Protein 6HK9 (pdb70)

Secondary structure (DSSP, 8-state):
---HHHHHHHHHHHHHHHHHHHHHHHHHHHHHHHHHHHHHHHHHHHHHHHHHHHHHHHHHHHHHHHHHHHHHH-/---HHHHHHHHHHHHHHHHHHHHHHHHHHHHHHHHHHHHHHHHHHHHHHHHHHHHHHHHHHHHHHHHHHHHHHHHHH-

Solvent-accessible surface area: 11820 Å² total; per-residue (Å²): 191,81,52,54,56,91,46,44,75,46,2,38,130,93,12,87,124,58,66,72,74,32,58,127,70,75,84,85,40,74,73,59,37,58,60,40,119,71,66,22,69,80,25,104,128,86,11,76,62,27,73,72,38,9,100,135,48,118,76,78,62,163,108,149,143,70,59,91,28,80,91,138,126,248,175,106,32,145,34,78,40,37,72,112,68,42,78,72,7,40,133,90,10,93,126,48,80,68,49,46,59,128,56,75,66,91,40,61,67,61,38,61,56,42,110,75,67,17,65,91,18,101,138,87,13,80,62,22,74,70,32,20,99,126,62,118,69,83,75,149,119,146,139,77,56,95,48,101,71,140,164,240

Organism: Homo sapiens (NCBI:txid9606)

Radius of gyration: 35.18 Å; Cα contacts (8 Å, |Δi|>4): 56; chains: 2; bounding box: 23×134×20 Å

B-factor: mean 40.81, std 13.47, range [18.22, 92.25]

InterPro domains:
  IPR029193 Testis-expressed sequence 12 protein [PF15219] (28-111)
  IPR029193 Testis-expressed sequence 12 protein [PTHR37349] (1-123)

Sequence (152 aa):
DEALEKDLNDVSKEINLMLSTYAKLLSERAAVDASYIDEIDELFKEANAIENALIQKREEELRQQRFTAIANTLHRSMGKDEALEKKDLNDVVSKEINLMMLSTYAKLLLSSERAAVDASYYIDEIDELFKEANAIENALIQKRRREELRQRFTAIANTLHR

Foldseek 3Di:
DDDPVVVVVVVVVVVVVVVVVVVVVVVCVVVVVVVVVVVVVVVVVVVVVVVVVVVVVVVVVVVVVVVVVVVVVD/DDDVVVVVVVVVVVVVVVVVVVVVVVVVVVVVVVVVVVVCVVVVVVVVVVVVVVVVVVVVVVVVVVVVVVVVVVVVVD

Structure (mmCIF, N/CA/C/O backbone):
data_6HK9
#
_entry.id   6HK9
#
_cell.length_a   43.233
_cell.length_b   219.712
_cell.length_c   37.501
_cell.angle_alpha   90.00
_cell.angle_beta   90.00
_cell.angle_gamma   90.00
#
_symmetry.space_group_name_H-M   'C 2 2 21'
#
loop_
_entity.id
_entity.type
_entity.pdbx_description
1 polymer 'Testis-expressed protein 12'
2 non-polymer 'CALCIUM ION'
3 non-polymer 'ACETATE ION'
4 non-polymer (4R)-2-METHYLPENTANE-2,4-DIOL
5 water water
#
loop_
_atom_site.group_PDB
_atom_site.id
_atom_site.type_symbol
_atom_site.label_atom_id
_atom_site.label_alt_id
_atom_site.label_comp_id
_atom_site.label_asym_id
_atom_site.label_entity_id
_atom_site.label_seq_id
_atom_site.pdbx_PDB_ins_code
_atom_site.Cartn_x
_atom_site.Cartn_y
_atom_site.Cartn_z
_atom_site.occupancy
_atom_site.B_iso_or_equiv
_atom_site.auth_seq_id
_atom_site.auth_comp_id
_atom_site.auth_asym_id
_atom_site.auth_atom_id
_atom_site.pdbx_PDB_model_num
ATOM 1 N N . ASP A 1 6 ? -1.721 18.791 28.902 1.00 64.30 50 ASP A N 1
ATOM 2 C CA . ASP A 1 6 ? -2.607 17.896 29.631 1.00 63.54 50 ASP A CA 1
ATOM 3 C C . ASP A 1 6 ? -3.981 17.871 28.981 1.00 61.58 50 ASP A C 1
ATOM 4 O O . ASP A 1 6 ? -4.799 17.007 29.284 1.00 66.47 50 ASP A O 1
ATOM 12 N N . GLU A 1 7 ? -4.235 18.825 28.096 1.00 55.29 51 GLU A N 1
ATOM 13 C CA . GLU A 1 7 ? -5.431 18.811 27.272 1.00 47.62 51 GLU A CA 1
ATOM 14 C C . GLU A 1 7 ? -5.080 18.275 25.888 1.00 46.37 51 GLU A C 1
ATOM 15 O O . GLU A 1 7 ? -3.927 18.326 25.445 1.00 42.82 51 GLU A O 1
ATOM 27 N N . ALA A 1 8 ? -6.088 17.727 25.218 1.00 40.89 52 ALA A N 1
ATOM 28 C CA . ALA A 1 8 ? -5.882 17.151 23.895 1.00 43.85 52 ALA A CA 1
ATOM 29 C C . ALA A 1 8 ? -5.394 18.216 22.917 1.00 43.93 52 ALA A C 1
ATOM 30 O O . ALA A 1 8 ? -5.651 19.403 23.091 1.00 40.82 52 ALA A O 1
ATOM 37 N N . LEU A 1 9 ? -4.678 17.782 21.874 1.00 39.62 53 LEU A N 1
ATOM 38 C CA . LEU A 1 9 ? -4.193 18.721 20.864 1.00 35.63 53 LEU A CA 1
ATOM 39 C C . LEU A 1 9 ? -5.349 19.479 20.230 1.00 36.76 53 LEU A C 1
ATOM 40 O O . LEU A 1 9 ? -5.214 20.662 19.893 1.00 38.02 53 LEU A O 1
ATOM 56 N N . GLU A 1 10 ? -6.493 18.813 20.058 1.00 37.54 54 GLU A N 1
ATOM 57 C CA . GLU A 1 10 ? -7.675 19.457 19.491 1.00 35.65 54 GLU A CA 1
ATOM 58 C C . GLU A 1 10 ? -8.160 20.582 20.385 1.00 38.05 54 GLU A C 1
ATOM 59 O O . GLU A 1 10 ? -8.624 21.617 19.893 1.00 36.82 54 GLU A O 1
ATOM 71 N N . LYS A 1 11 ? -8.127 20.361 21.702 1.00 35.50 55 LYS A N 1
ATOM 72 C CA . LYS A 1 11 ? -8.534 21.393 22.647 1.00 35.48 55 LYS A CA 1
ATOM 73 C C . LYS A 1 11 ? -7.535 22.529 22.635 1.00 41.23 55 LYS A C 1
ATOM 74 O O . LYS A 1 11 ? -7.918 23.712 22.650 1.00 44.28 55 LYS A O 1
ATOM 93 N N . ASP A 1 12 ? -6.245 22.195 22.605 1.00 42.05 56 ASP A N 1
ATOM 94 C CA . ASP A 1 12 ? -5.226 23.239 22.612 1.00 41.60 56 ASP A CA 1
ATOM 95 C C . ASP A 1 12 ? -5.271 24.047 21.323 1.00 41.31 56 ASP A C 1
ATOM 96 O O . ASP A 1 12 ? -5.047 25.259 21.339 1.00 39.10 56 ASP A O 1
ATOM 105 N N . LEU A 1 13 ? -5.563 23.407 20.195 1.00 36.89 57 LEU A N 1
ATOM 106 C CA . LEU A 1 13 ? -5.708 24.150 18.950 1.00 34.96 57 LEU A CA 1
ATOM 107 C C . LEU A 1 13 ? -6.853 25.150 19.039 1.00 39.06 57 LEU A C 1
ATOM 108 O O . LEU A 1 13 ? -6.771 26.255 18.497 1.00 38.31 57 LEU A O 1
ATOM 124 N N . ASN A 1 14 ? -7.938 24.770 19.705 1.00 38.93 58 ASN A N 1
ATOM 125 C CA . ASN A 1 14 ? -9.076 25.662 19.833 1.00 43.42 58 ASN A CA 1
ATOM 126 C C . ASN A 1 14 ? -8.762 26.794 20.797 1.00 41.09 58 ASN A C 1
ATOM 127 O O . ASN A 1 14 ? -9.187 27.939 20.584 1.00 42.85 58 ASN A O 1
ATOM 138 N N . ASP A 1 15 ? -7.994 26.513 21.849 1.00 42.44 59 ASP A N 1
ATOM 139 C CA . ASP A 1 15 ? -7.600 27.590 22.764 1.00 39.20 59 ASP A CA 1
ATOM 140 C C . ASP A 1 15 ? -6.737 28.634 22.064 1.00 40.48 59 ASP A C 1
ATOM 141 O O . ASP A 1 15 ? -6.945 29.845 22.231 1.00 38.63 59 ASP A O 1
ATOM 150 N N . VAL A 1 16 ? -5.728 28.197 21.314 1.00 37.64 60 VAL A N 1
ATOM 151 C CA . VAL A 1 16 ? -4.838 29.174 20.690 1.00 36.68 60 VAL A CA 1
ATOM 152 C C . VAL A 1 16 ? -5.578 29.945 19.603 1.00 36.89 60 VAL A C 1
ATOM 153 O O . VAL A 1 16 ? -5.319 31.135 19.384 1.00 37.51 60 VAL A O 1
ATOM 166 N N . SER A 1 17 ? -6.492 29.293 18.893 1.00 34.05 61 SER A N 1
ATOM 167 C CA . SER A 1 17 ? -7.282 30.007 17.905 1.00 38.33 61 SER A CA 1
ATOM 168 C C . SER A 1 17 ? -8.060 31.141 18.563 1.00 36.35 61 SER A C 1
ATOM 169 O O . SER A 1 17 ? -8.181 32.233 17.998 1.00 36.26 61 SER A O 1
ATOM 177 N N . LYS A 1 18 ? -8.589 30.903 19.765 1.00 37.43 62 LYS A N 1
ATOM 178 C CA . LYS A 1 18 ? -9.316 31.958 20.467 1.00 33.16 62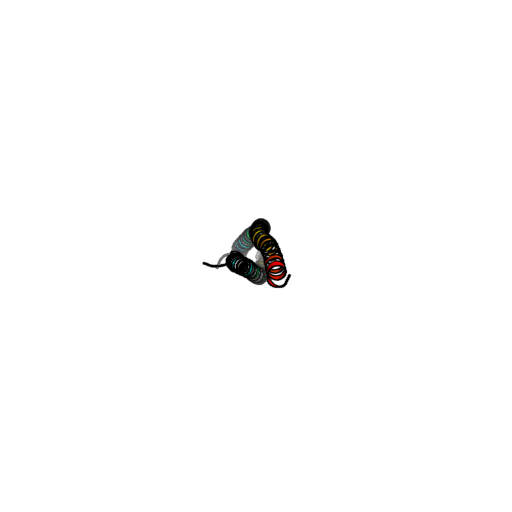 LYS A CA 1
ATOM 179 C C . LYS A 1 18 ? -8.392 33.113 20.828 1.00 35.84 62 LYS A C 1
ATOM 180 O O . LYS A 1 18 ? -8.783 34.287 20.746 1.00 36.60 62 LYS A O 1
ATOM 199 N N . GLU A 1 19 ? -7.161 32.796 21.236 1.00 37.90 63 GLU A N 1
ATOM 200 C CA . GLU A 1 19 ? -6.185 33.833 21.545 1.00 38.28 63 GLU A CA 1
ATOM 201 C C . GLU A 1 19 ? -5.863 34.660 20.312 1.00 34.78 63 GLU A C 1
ATOM 202 O O . GLU A 1 19 ? -5.751 35.883 20.389 1.00 34.00 63 GLU A O 1
ATOM 214 N N . ILE A 1 20 ? -5.673 34.007 19.173 1.00 35.22 64 ILE A N 1
ATOM 215 C CA . ILE A 1 20 ? -5.417 34.727 17.930 1.00 32.46 64 ILE A CA 1
ATOM 216 C C . ILE A 1 20 ? -6.568 35.676 17.614 1.00 33.95 64 ILE A C 1
ATOM 217 O O . ILE A 1 20 ? -6.359 36.861 17.340 1.00 32.14 64 ILE A O 1
ATOM 233 N N . ASN A 1 21 ? -7.799 35.165 17.639 1.00 32.61 65 ASN A N 1
ATOM 234 C CA . ASN A 1 21 ? -8.940 35.990 17.265 1.00 33.27 65 ASN A CA 1
ATOM 235 C C . ASN A 1 21 ? -9.070 37.179 18.202 1.00 32.73 65 ASN A C 1
ATOM 236 O O . ASN A 1 21 ? -9.427 38.291 17.778 1.00 32.86 65 ASN A O 1
ATOM 247 N N . LEU A 1 22 ? -8.764 36.978 19.481 1.00 35.05 66 LEU A N 1
ATOM 248 C CA . LEU A 1 22 ? -8.838 38.094 20.414 1.00 34.86 66 LEU A CA 1
ATOM 249 C C . LEU A 1 22 ? -7.809 39.165 20.069 1.00 37.78 66 LEU A C 1
ATOM 250 O O . LEU A 1 22 ? -8.124 40.355 20.056 1.00 36.62 66 LEU A O 1
ATOM 266 N N . MET A 1 23 ? -6.573 38.755 19.789 1.00 32.62 67 MET A N 1
ATOM 267 C CA . MET A 1 23 ? -5.528 39.715 19.461 1.00 32.44 67 MET A CA 1
ATOM 268 C C . MET A 1 23 ? -5.827 40.415 18.142 1.00 33.59 67 MET A C 1
ATOM 269 O O . MET A 1 23 ? -5.608 41.627 18.016 1.00 35.10 67 MET A O 1
ATOM 283 N N . LEU A 1 24 ? -6.318 39.671 17.143 1.00 33.60 68 LEU A N 1
ATOM 284 C CA . LEU A 1 24 ? -6.653 40.277 15.857 1.00 34.68 68 LEU A CA 1
ATOM 285 C C . LEU A 1 24 ? -7.795 41.275 16.001 1.00 37.54 68 LEU A C 1
ATOM 286 O O . LEU A 1 24 ? -7.761 42.370 15.415 1.00 37.59 68 LEU A O 1
ATOM 302 N N . SER A 1 25 ? -8.837 40.902 16.751 1.00 36.79 69 SER A N 1
ATOM 303 C CA . SER A 1 25 ? -9.983 41.789 16.910 1.00 38.90 69 SER A CA 1
ATOM 304 C C . SER A 1 25 ? -9.598 43.021 17.701 1.00 37.48 69 SER A C 1
ATOM 305 O O . SER A 1 25 ? -10.038 44.140 17.385 1.00 39.87 69 SER A O 1
ATOM 313 N N . THR A 1 26 ? -8.762 42.842 18.723 1.00 36.21 70 THR A N 1
ATOM 314 C CA . THR A 1 26 ? -8.297 43.983 19.512 1.00 35.38 70 THR A CA 1
ATOM 315 C C . THR A 1 26 ? -7.445 44.941 18.678 1.00 38.50 70 THR A C 1
ATOM 316 O O . THR A 1 26 ? -7.620 46.168 18.754 1.00 37.74 70 THR A O 1
ATOM 327 N N . TYR A 1 27 ? -6.530 44.412 17.871 1.00 33.72 71 TYR A N 1
ATOM 328 C CA . TYR A 1 27 ? -5.664 45.262 17.058 1.00 33.98 71 TYR A CA 1
ATOM 329 C C . TYR A 1 27 ? -6.456 45.950 15.954 1.00 35.70 71 TYR A C 1
ATOM 330 O O . TYR A 1 27 ? -6.243 47.135 15.681 1.00 33.96 71 TYR A O 1
ATOM 348 N N . ALA A 1 28 ? -7.352 45.211 15.293 1.00 37.39 72 ALA A N 1
ATOM 349 C CA . ALA A 1 28 ? -8.209 45.806 14.277 1.00 37.91 72 ALA A CA 1
ATOM 350 C C . ALA A 1 28 ? -8.939 47.007 14.844 1.00 37.26 72 ALA A C 1
ATOM 351 O O . ALA A 1 28 ? -9.060 48.049 14.180 1.00 39.45 72 ALA A O 1
A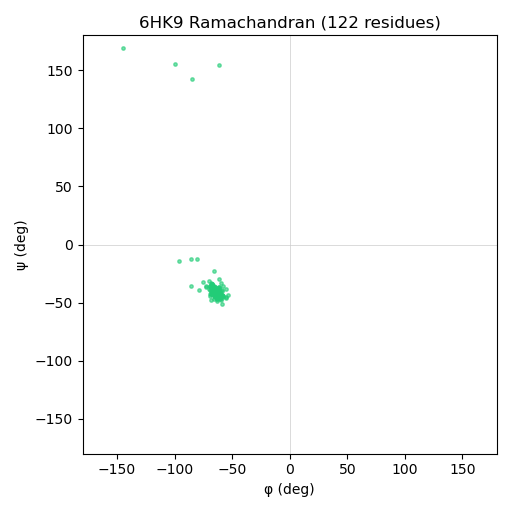TOM 358 N N . LYS A 1 29 ? -9.450 46.876 16.070 1.00 37.38 73 LYS A N 1
ATOM 359 C CA . LYS A 1 29 ? -10.168 47.990 16.678 1.00 41.03 73 LYS A CA 1
ATOM 360 C C . LYS A 1 29 ? -9.233 49.169 16.877 1.00 37.99 73 LYS A C 1
ATOM 361 O O . LYS A 1 29 ? -9.551 50.299 16.501 1.00 40.71 73 LYS A O 1
ATOM 380 N N . LEU A 1 30 ? -8.057 48.913 17.454 1.00 40.48 74 LEU A N 1
ATOM 381 C CA . LEU A 1 30 ? -7.065 49.963 17.690 1.00 37.28 74 LEU A CA 1
ATOM 382 C C . LEU A 1 30 ? -6.725 50.691 16.395 1.00 33.27 74 LEU A C 1
ATOM 383 O O . LEU A 1 30 ? -6.660 51.931 16.352 1.00 35.32 74 LEU A O 1
ATOM 399 N N . LEU A 1 31 ? -6.497 49.927 15.325 1.00 36.34 75 LEU A N 1
ATOM 400 C CA . LEU A 1 31 ? -6.177 50.500 14.023 1.00 37.25 75 LEU A CA 1
ATOM 401 C C . LEU A 1 31 ? -7.338 51.312 13.476 1.00 39.18 75 LEU A C 1
ATOM 402 O O . LEU A 1 31 ? -7.131 52.389 12.902 1.00 43.72 75 LEU A O 1
ATOM 418 N N . SER A 1 32 ? -8.570 50.819 13.644 1.00 39.11 76 SER A N 1
ATOM 419 C CA . SER A 1 32 ? -9.727 51.537 13.112 1.00 41.70 76 SER A CA 1
ATOM 420 C C . SER A 1 32 ? -9.942 52.878 13.794 1.00 43.20 76 SER A C 1
ATOM 421 O O . SER A 1 32 ? -10.586 53.758 13.209 1.00 45.92 76 SER A O 1
ATOM 429 N N . GLU A 1 33 ? -9.422 53.045 15.009 1.00 39.32 77 GLU A N 1
ATOM 430 C CA . GLU A 1 33 ? -9.606 54.247 15.808 1.00 40.19 77 GLU A CA 1
ATOM 431 C C . GLU A 1 33 ? -8.583 55.330 15.498 1.00 41.72 77 GLU A C 1
ATOM 432 O O . GLU A 1 33 ? -8.776 56.485 15.904 1.00 40.81 77 GLU A O 1
ATOM 444 N N . ARG A 1 34 ? -7.518 55.008 14.767 1.00 41.54 78 ARG A N 1
ATOM 445 C CA . ARG A 1 34 ? -6.439 55.975 14.564 1.00 42.51 78 ARG A CA 1
ATOM 446 C C . ARG A 1 34 ? -6.885 57.159 13.721 1.00 41.42 78 ARG A C 1
ATOM 447 O O . ARG A 1 34 ? -6.438 58.294 13.965 1.00 38.51 78 ARG A O 1
ATOM 468 N N . ALA A 1 35 ? -7.778 56.930 12.753 1.00 43.45 79 ALA A N 1
ATOM 469 C CA . ALA A 1 35 ? -8.205 58.003 11.858 1.00 44.30 79 ALA A CA 1
ATOM 470 C C . ALA A 1 35 ? -8.910 59.109 12.624 1.00 38.38 79 ALA A C 1
ATOM 471 O O . ALA A 1 35 ? -8.660 60.303 12.384 1.00 38.37 79 ALA A O 1
ATOM 478 N N . ALA A 1 36 ? -9.814 58.748 13.535 1.00 38.91 80 ALA A N 1
ATOM 479 C CA . ALA A 1 36 ? -10.514 59.783 14.291 1.00 36.15 80 ALA A CA 1
ATOM 480 C C . ALA A 1 36 ? -9.562 60.524 15.225 1.00 36.67 80 ALA A C 1
ATOM 481 O O . ALA A 1 36 ? -9.716 61.726 15.441 1.00 36.29 80 ALA A O 1
ATOM 488 N N . VAL A 1 37 ? -8.568 59.834 15.774 1.00 38.25 81 VAL A N 1
ATOM 489 C CA . VAL A 1 37 ? -7.601 60.495 16.642 1.00 37.33 81 VAL A CA 1
ATOM 490 C C . VAL A 1 37 ? -6.741 61.455 15.831 1.00 32.76 81 VAL A C 1
ATOM 491 O O . VAL A 1 37 ? -6.544 62.622 16.210 1.00 31.37 81 VAL A O 1
ATOM 504 N N . ASP A 1 38 ? -6.224 60.985 14.697 1.00 32.32 82 ASP A N 1
ATOM 505 C CA . ASP A 1 38 ? -5.479 61.885 13.827 1.00 27.70 82 ASP A CA 1
ATOM 506 C C . ASP A 1 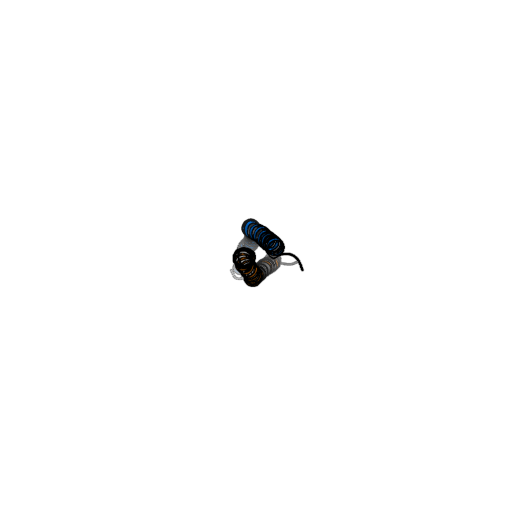38 ? -6.333 63.100 13.475 1.00 28.20 82 ASP A C 1
ATOM 507 O O . ASP A 1 38 ? -5.859 64.244 13.502 1.00 29.48 82 ASP A O 1
ATOM 516 N N . ALA A 1 39 ? -7.599 62.868 13.122 1.00 32.49 83 ALA A N 1
ATOM 517 C CA . ALA A 1 39 ? -8.452 63.981 12.701 1.00 32.61 83 ALA A CA 1
ATOM 518 C C . ALA A 1 39 ? -8.624 64.995 13.823 1.00 33.22 83 ALA A C 1
ATOM 519 O O . ALA A 1 39 ? -8.685 66.210 13.573 1.00 31.36 83 ALA A O 1
ATOM 526 N N . SER A 1 40 ? -8.708 64.509 15.063 1.00 31.88 84 SER A N 1
ATOM 527 C CA . SER A 1 40 ? -8.867 65.397 16.203 1.00 29.96 84 SER A CA 1
ATOM 528 C C . SER A 1 40 ? -7.621 66.244 16.425 1.00 26.93 84 SER A C 1
ATOM 529 O O . SER A 1 40 ? -7.728 67.443 16.714 1.00 28.92 84 SER A O 1
ATOM 537 N N . TYR A 1 41 ? -6.434 65.644 16.311 1.00 26.63 85 TYR A N 1
ATOM 538 C CA . TYR A 1 41 ? -5.212 66.431 16.453 1.00 27.09 85 TYR A CA 1
ATOM 539 C C . TYR A 1 41 ? -5.115 67.481 15.366 1.00 24.68 85 TYR A C 1
ATOM 540 O O . TYR A 1 41 ? -4.756 68.633 15.642 1.00 26.14 85 TYR A O 1
ATOM 558 N N . ILE A 1 42 ? -5.400 67.101 14.122 1.00 27.46 86 ILE A N 1
ATOM 559 C CA . ILE A 1 42 ? -5.314 68.063 13.025 1.00 27.83 86 ILE A CA 1
ATOM 560 C C . ILE A 1 42 ? -6.280 69.209 13.266 1.00 27.12 86 ILE A C 1
ATOM 561 O O . ILE A 1 42 ? -5.950 70.388 13.056 1.00 26.66 86 ILE A O 1
ATOM 577 N N . ASP A 1 43 ? -7.483 68.884 13.726 1.00 26.50 87 ASP A N 1
ATOM 578 C CA . ASP A 1 43 ? -8.489 69.913 13.975 1.00 25.26 87 ASP A CA 1
ATOM 579 C C . ASP A 1 43 ? -8.016 70.871 15.058 1.00 24.78 87 ASP A C 1
ATOM 580 O O . ASP A 1 43 ? -8.105 72.099 14.903 1.00 25.14 87 ASP A O 1
ATOM 589 N N . GLU A 1 44 ? -7.495 70.333 16.160 1.00 24.45 88 GLU A N 1
ATOM 590 C CA . GLU A 1 44 ? -7.108 71.173 17.289 1.00 24.01 88 GLU A CA 1
ATOM 591 C C . GLU A 1 44 ? -5.837 71.963 16.991 1.00 21.93 88 GLU A C 1
ATOM 592 O O . GLU A 1 44 ? -5.718 73.135 17.383 1.00 23.69 88 GLU A O 1
ATOM 604 N N . ILE A 1 45 ? -4.885 71.368 16.274 1.00 22.13 89 ILE A N 1
ATOM 605 C CA . ILE A 1 45 ? -3.706 72.140 15.856 1.00 23.22 89 ILE A CA 1
ATOM 606 C C . ILE A 1 45 ? -4.119 73.247 14.900 1.00 22.17 89 ILE A C 1
ATOM 607 O O . ILE A 1 45 ? -3.596 74.379 14.965 1.00 21.52 89 ILE A O 1
ATOM 623 N N . ASP A 1 46 ? -5.069 72.958 14.008 1.00 23.34 90 ASP A N 1
ATOM 624 C CA . ASP A 1 46 ? -5.553 74.004 13.106 1.00 25.59 90 ASP A CA 1
ATOM 625 C C . ASP A 1 46 ? -6.172 75.159 13.888 1.00 22.55 90 ASP A C 1
ATOM 626 O O . ASP A 1 46 ? -5.963 76.339 13.555 1.00 24.59 90 ASP A O 1
ATOM 635 N N . GLU A 1 47 ? -6.911 74.857 14.948 1.00 22.51 91 GLU A N 1
ATOM 636 C CA . GLU A 1 47 ? -7.527 75.937 15.724 1.00 22.16 91 GLU A CA 1
ATOM 637 C C . GLU A 1 47 ? -6.457 76.820 16.373 1.00 21.52 91 GLU A C 1
ATOM 638 O O . GLU A 1 47 ? -6.610 78.059 16.461 1.00 23.98 91 GLU A O 1
ATOM 650 N N . LEU A 1 48 ? -5.386 76.195 16.869 1.00 19.99 92 LEU A N 1
ATOM 651 C CA . LEU A 1 48 ? -4.300 76.927 17.505 1.00 19.81 92 LEU A CA 1
ATOM 652 C C . LEU A 1 48 ? -3.538 77.765 16.501 1.00 19.65 92 LEU A C 1
ATOM 653 O O . LEU A 1 48 ? -3.182 78.921 16.802 1.00 21.33 92 LEU A O 1
ATOM 669 N N . PHE A 1 49 ? -3.289 77.229 15.304 1.00 20.25 93 PHE A N 1
ATOM 670 C CA . PHE A 1 49 ? -2.592 78.043 14.302 1.00 19.99 93 PHE A CA 1
ATOM 671 C C . PHE A 1 49 ? -3.430 79.237 13.874 1.00 20.56 93 PHE A C 1
ATOM 672 O O . PHE A 1 49 ? -2.881 80.316 13.625 1.00 22.28 93 PHE A O 1
ATOM 689 N N . LYS A 1 50 ? -4.746 79.068 13.784 1.00 22.17 94 LYS A N 1
ATOM 690 C CA . LYS A 1 50 ? -5.603 80.201 13.446 1.00 22.78 94 LYS A CA 1
ATOM 691 C C . LYS A 1 50 ? -5.569 81.240 14.553 1.00 23.43 94 LYS A C 1
ATOM 692 O O . LYS A 1 50 ? -5.537 82.445 14.269 1.00 23.37 94 LYS A O 1
ATOM 711 N N . GLU A 1 51 ? -5.552 80.798 15.807 1.00 22.89 95 GLU A N 1
ATOM 712 C CA . GLU A 1 51 ? -5.444 81.729 16.927 1.00 21.19 95 GLU A CA 1
ATOM 713 C C . GLU A 1 51 ? -4.113 82.470 16.880 1.00 23.52 95 GLU A C 1
ATOM 714 O O . GLU A 1 51 ? -4.054 83.700 17.073 1.00 22.80 95 GLU A O 1
ATOM 726 N N . ALA A 1 52 ? -3.027 81.748 16.614 1.00 21.52 96 ALA A N 1
ATOM 727 C CA . ALA A 1 52 ? -1.708 82.379 16.539 1.00 18.92 96 ALA A CA 1
ATOM 728 C C . ALA A 1 52 ? -1.653 83.367 15.389 1.00 21.91 96 ALA A C 1
ATOM 729 O O . ALA A 1 52 ? -1.084 84.457 15.531 1.00 20.52 96 ALA A O 1
ATOM 736 N N . ASN A 1 53 ? -2.238 83.019 14.248 1.00 20.42 97 ASN A N 1
ATOM 737 C CA . ASN A 1 53 ? -2.162 83.918 13.102 1.00 19.82 97 ASN A CA 1
ATOM 738 C C . ASN A 1 53 ? -2.972 85.185 13.355 1.00 18.55 97 ASN A C 1
ATOM 739 O O . ASN A 1 53 ? -2.567 86.275 12.940 1.00 21.04 97 ASN A O 1
ATOM 750 N N . ALA A 1 54 ? -4.074 85.080 14.088 1.00 20.79 98 ALA A N 1
ATOM 751 C CA . ALA A 1 54 ? -4.843 86.288 14.397 1.00 20.58 98 ALA A CA 1
ATOM 752 C C . ALA A 1 54 ? -4.051 87.236 15.291 1.00 19.54 98 ALA A C 1
ATOM 753 O O . ALA A 1 54 ? -4.091 88.463 15.093 1.00 22.13 98 ALA A O 1
ATOM 760 N N . ILE A 1 55 ? -3.339 86.687 16.276 1.00 18.75 99 ILE A N 1
ATOM 761 C CA . ILE A 1 55 ? -2.502 87.494 17.152 1.00 19.63 99 ILE A CA 1
ATOM 762 C C . ILE A 1 55 ? -1.361 88.109 16.363 1.00 18.60 99 ILE A C 1
ATOM 763 O O . ILE A 1 55 ? -1.088 89.313 16.472 1.00 20.15 99 ILE A O 1
ATOM 779 N N . GLU A 1 56 ? -0.685 87.298 15.544 1.00 18.82 100 GLU A N 1
ATOM 780 C CA . GLU A 1 56 ? 0.426 87.792 14.745 1.00 18.96 100 GLU A CA 1
ATOM 781 C C . GLU A 1 56 ? -0.028 88.910 13.822 1.00 20.11 100 GLU A C 1
ATOM 782 O O . GLU A 1 56 ? 0.652 89.943 13.693 1.00 20.22 100 GLU A O 1
ATOM 794 N N . ASN A 1 57 ? -1.177 88.730 13.181 1.00 20.39 101 ASN A N 1
ATOM 795 C CA . ASN A 1 57 ? -1.685 89.755 12.271 1.00 20.86 101 ASN A CA 1
ATOM 796 C C . ASN A 1 57 ? -1.982 91.056 13.013 1.00 19.33 101 ASN A C 1
ATOM 797 O O . ASN A 1 57 ? -1.693 92.149 12.510 1.00 21.43 101 ASN A O 1
ATOM 808 N N . ALA A 1 58 ? -2.567 90.952 14.204 1.00 19.37 102 ALA A N 1
ATOM 809 C CA . ALA A 1 58 ? -2.835 92.141 14.997 1.00 19.51 102 ALA A CA 1
ATOM 810 C C . ALA A 1 58 ? -1.533 92.841 15.378 1.00 19.52 102 ALA A C 1
ATOM 811 O O . ALA A 1 58 ? -1.463 94.083 15.426 1.00 21.34 102 ALA A O 1
ATOM 818 N N . LEU A 1 59 ? -0.493 92.062 15.671 1.00 20.06 103 LEU A N 1
ATOM 819 C CA . LEU A 1 59 ? 0.814 92.609 16.021 1.00 18.43 103 LEU A CA 1
ATOM 820 C C . LEU A 1 59 ? 1.420 93.346 14.834 1.00 19.53 103 LEU A C 1
ATOM 821 O O . LEU A 1 59 ? 1.976 94.450 14.984 1.00 21.97 103 LEU A O 1
ATOM 837 N N . ILE A 1 60 ? 1.274 92.785 13.634 1.00 21.21 104 ILE A N 1
ATOM 838 C CA . ILE A 1 60 ? 1.751 93.464 12.426 1.00 21.01 104 ILE A CA 1
ATOM 839 C C . ILE A 1 60 ? 1.047 94.805 12.245 1.00 24.36 104 ILE A C 1
ATOM 840 O O . ILE A 1 60 ? 1.676 95.801 11.891 1.00 23.98 104 ILE A O 1
ATOM 856 N N . GLN A 1 61 ? -0.269 94.834 12.433 1.00 20.93 105 GLN A N 1
ATOM 857 C CA . GLN A 1 61 ? -1.020 96.077 12.290 1.00 20.64 105 GLN A CA 1
ATOM 858 C C . GLN A 1 61 ? -0.555 97.097 13.323 1.00 21.09 105 GLN A C 1
ATOM 859 O O . GLN A 1 61 ? -0.374 98.283 13.000 1.00 23.40 105 GLN A O 1
ATOM 873 N N . LYS A 1 62 ? -0.366 96.656 14.572 1.00 22.05 106 LYS A N 1
ATOM 874 C CA . LYS A 1 62 ? 0.020 97.579 15.639 1.00 20.78 106 LYS A CA 1
ATOM 875 C C . LYS A 1 62 ? 1.415 98.132 15.379 1.00 21.47 106 LYS A C 1
ATOM 876 O O . LYS A 1 62 ? 1.683 99.335 15.598 1.00 22.48 106 LYS A O 1
ATOM 895 N N . ARG A 1 63 ? 2.302 97.291 14.845 1.00 20.56 107 ARG A N 1
ATOM 896 C CA . ARG A 1 63 ? 3.640 97.773 14.530 1.00 23.72 107 ARG A CA 1
ATOM 897 C C . ARG A 1 63 ? 3.612 98.804 13.410 1.00 23.70 107 ARG A C 1
ATOM 898 O O . ARG A 1 63 ? 4.414 99.739 13.428 1.00 23.00 107 ARG A O 1
ATOM 919 N N . GLU A 1 64 ? 2.721 98.647 12.425 1.00 24.26 108 GLU A N 1
ATOM 920 C CA . GLU A 1 64 ? 2.623 99.656 11.370 1.00 26.47 108 GLU A CA 1
ATOM 921 C C . GLU A 1 64 ? 2.040 100.939 11.919 1.00 24.55 108 GLU A C 1
ATOM 922 O O . GLU A 1 64 ? 2.448 102.029 11.508 1.00 27.06 108 GLU A O 1
ATOM 934 N N A GLU A 1 65 ? 1.115 100.847 12.865 0.71 24.13 109 GLU A N 1
ATOM 935 N N B GLU A 1 65 ? 1.088 100.846 12.851 0.29 23.44 109 GLU A N 1
ATOM 936 C CA A GLU A 1 65 ? 0.599 102.076 13.467 0.71 23.98 109 GLU A CA 1
ATOM 937 C CA B GLU A 1 65 ? 0.587 102.063 13.488 0.29 22.83 109 GLU A CA 1
ATOM 938 C C A GLU A 1 65 ? 1.692 102.796 14.243 0.71 21.14 109 GLU A C 1
ATOM 939 C C B GLU A 1 65 ? 1.710 102.789 14.216 0.29 21.60 109 GLU A C 1
ATOM 940 O O A GLU A 1 65 ? 1.760 104.036 14.228 0.71 27.05 109 GLU A O 1
ATOM 941 O O B GLU A 1 65 ? 1.824 104.019 14.133 0.29 24.15 109 GLU A O 1
ATOM 964 N N . LEU A 1 66 ? 2.545 102.042 14.943 1.00 21.66 110 LEU A N 1
ATOM 965 C CA . LEU A 1 66 ? 3.653 102.648 15.684 1.00 22.34 110 LEU A CA 1
ATOM 966 C C . LEU A 1 66 ? 4.652 103.301 14.745 1.00 22.29 110 LEU A C 1
ATOM 967 O O . LEU A 1 66 ? 5.165 104.404 15.033 1.00 23.18 110 LEU A O 1
ATOM 983 N N . ARG A 1 67 ? 4.915 102.679 13.596 1.00 22.98 111 ARG A N 1
ATOM 984 C CA . ARG A 1 67 ? 5.793 103.297 12.606 1.00 25.41 111 ARG A CA 1
ATOM 985 C C . ARG A 1 67 ? 5.240 104.648 12.177 1.00 23.68 111 ARG A C 1
ATOM 986 O O . ARG A 1 67 ? 5.979 105.638 12.074 1.00 24.38 111 ARG A O 1
ATOM 1007 N N A GLN A 1 68 ? 3.939 104.711 11.941 0.62 25.80 112 GLN A N 1
ATOM 1008 N N B GLN A 1 68 ? 3.937 104.695 11.885 0.38 24.31 112 GLN A N 1
ATOM 1009 C CA A GLN A 1 68 ? 3.334 105.948 11.474 0.62 26.38 112 GLN A CA 1
AT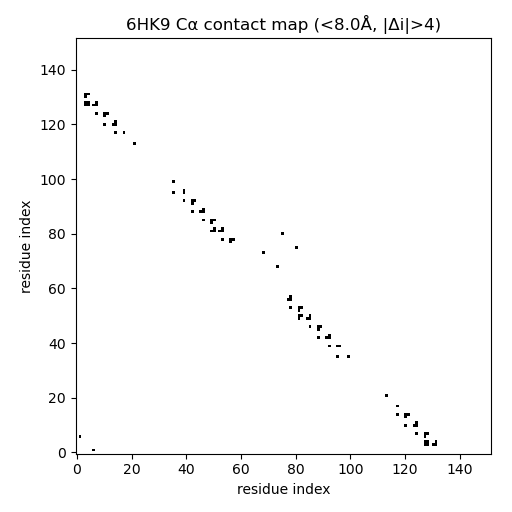OM 1010 C CA B GLN A 1 68 ? 3.300 105.942 11.481 0.38 25.26 112 GLN A CA 1
ATOM 1011 C C A GLN A 1 68 ? 3.325 107.000 12.569 0.62 24.91 112 GLN A C 1
ATOM 1012 C C B GLN A 1 68 ? 3.410 106.985 12.582 0.38 24.08 112 GLN A C 1
ATOM 1013 O O A GLN A 1 68 ? 3.555 108.183 12.291 0.62 24.70 112 GLN A O 1
ATOM 1014 O O B GLN A 1 68 ? 3.770 108.140 12.325 0.38 21.94 112 GLN A O 1
ATOM 1041 N N . ARG A 1 69 ? 3.115 106.593 13.823 1.00 23.58 113 ARG A N 1
ATOM 1042 C CA . ARG A 1 69 ? 3.119 107.562 14.914 1.00 25.20 113 ARG A CA 1
ATOM 1043 C C . ARG A 1 69 ? 4.521 108.098 15.133 1.00 22.87 113 ARG A C 1
ATOM 1044 O O . ARG A 1 69 ? 4.704 109.297 15.364 1.00 23.21 113 ARG A O 1
ATOM 1065 N N . PHE A 1 70 ? 5.522 107.243 15.034 1.00 21.09 114 PHE A N 1
ATOM 1066 C CA . PHE A 1 70 ? 6.897 107.699 15.196 1.00 21.31 114 PHE A CA 1
ATOM 1067 C C . PHE A 1 70 ? 7.285 108.652 14.082 1.00 19.43 114 PHE A C 1
ATOM 1068 O O . PHE A 1 70 ? 7.894 109.693 14.336 1.00 21.72 114 PHE A O 1
ATOM 1085 N N . THR A 1 71 ? 6.958 108.315 12.841 1.00 21.00 115 THR A N 1
ATOM 1086 C CA . THR A 1 71 ? 7.301 109.195 11.722 1.00 20.99 115 THR A CA 1
ATOM 1087 C C . THR A 1 71 ? 6.628 110.557 11.871 1.00 22.18 115 THR A C 1
ATOM 1088 O O . THR A 1 71 ? 7.251 111.604 11.620 1.00 22.11 115 THR A O 1
ATOM 1099 N N . ALA A 1 72 ? 5.364 110.569 12.298 1.00 22.42 116 ALA A N 1
ATOM 1100 C CA . ALA A 1 72 ? 4.643 111.832 12.424 1.00 25.04 116 ALA A CA 1
ATOM 1101 C C . ALA A 1 72 ? 5.249 112.702 13.512 1.00 23.98 116 ALA A C 1
ATOM 1102 O O . ALA A 1 72 ? 5.389 113.920 13.339 1.00 24.21 116 ALA A O 1
ATOM 1109 N N . ILE A 1 73 ? 5.572 112.113 14.661 1.00 23.00 117 ILE A N 1
ATOM 1110 C CA . ILE A 1 73 ? 6.154 112.904 15.747 1.00 25.63 117 ILE A CA 1
ATOM 1111 C C . ILE A 1 73 ? 7.517 113.443 15.332 1.00 24.86 117 ILE A C 1
ATOM 1112 O O . ILE A 1 73 ? 7.844 114.617 15.580 1.00 22.80 117 ILE A O 1
ATOM 1128 N N . ALA A 1 74 ? 8.315 112.622 14.658 1.00 21.04 118 ALA A N 1
ATOM 1129 C CA . ALA A 1 74 ? 9.619 113.065 14.199 1.00 20.88 118 ALA A CA 1
ATOM 1130 C C . ALA A 1 74 ? 9.470 114.246 13.269 1.00 18.96 118 ALA A C 1
ATOM 1131 O O . ALA A 1 74 ? 10.136 115.272 13.440 1.00 21.68 118 ALA A O 1
ATOM 1138 N N . ASN A 1 75 ? 8.566 114.145 12.299 1.00 20.17 119 ASN A N 1
ATOM 1139 C CA . ASN A 1 75 ? 8.399 115.236 11.336 1.00 21.69 119 ASN A CA 1
ATOM 1140 C C . ASN A 1 75 ? 7.954 116.515 12.037 1.00 20.69 119 ASN A C 1
ATOM 1141 O O . ASN A 1 75 ? 8.385 117.616 11.670 1.00 22.94 119 ASN A O 1
ATOM 1152 N N . THR A 1 76 ? 7.094 116.390 13.040 1.00 20.36 120 THR A N 1
ATOM 1153 C CA . THR A 1 76 ? 6.614 117.572 13.755 1.00 19.45 120 THR A CA 1
ATOM 1154 C C . THR A 1 76 ? 7.742 118.219 14.538 1.00 20.47 120 THR A C 1
ATOM 1155 O O . THR A 1 76 ? 7.796 119.453 14.673 1.00 21.95 120 THR A O 1
ATOM 1166 N N . LEU A 1 77 ? 8.659 117.417 15.060 1.00 20.14 121 LEU A N 1
ATOM 1167 C CA . LEU A 1 77 ? 9.705 117.931 15.924 1.00 21.52 121 LEU A CA 1
ATOM 1168 C C . LEU A 1 77 ? 10.905 118.451 15.143 1.00 23.26 121 LEU A C 1
ATOM 1169 O O . LEU A 1 77 ? 11.479 119.470 15.540 1.00 27.98 121 LEU A O 1
ATOM 1185 N N . HIS A 1 78 ? 11.281 117.825 14.021 1.00 22.29 122 HIS A N 1
ATOM 1186 C CA . HIS A 1 78 ? 12.407 118.338 13.230 1.00 23.58 122 HIS A CA 1
ATOM 1187 C C . HIS A 1 78 ? 11.979 119.238 12.070 1.00 25.10 122 HIS A C 1
ATOM 1188 O O . HIS A 1 78 ? 12.814 119.985 11.538 1.00 29.69 122 HIS A O 1
ATOM 1202 N N . ARG A 1 79 ? 10.708 119.241 11.712 1.00 24.30 123 ARG A N 1
ATOM 1203 C CA . ARG A 1 79 ? 10.195 120.042 10.605 1.00 28.35 123 ARG A CA 1
ATOM 1204 C C . ARG A 1 79 ? 10.985 119.866 9.313 1.00 33.93 123 ARG A C 1
ATOM 1205 O O . ARG A 1 79 ? 11.598 118.821 9.125 1.00 34.09 123 ARG A O 1
ATOM 1227 N N . SER B 1 2 ? 2.253 102.208 32.237 1.00 57.16 46 SER B N 1
ATOM 1228 C CA . SER B 1 2 ? 1.494 101.552 31.138 1.00 49.46 46 SER B CA 1
ATOM 1229 C C . SER B 1 2 ? 2.465 100.927 30.151 1.00 41.56 46 SER B C 1
ATOM 1230 O O . SER B 1 2 ? 3.675 101.127 30.224 1.00 42.73 46 SER B O 1
ATOM 1238 N N . MET B 1 3 ? 1.927 100.162 29.218 1.00 31.77 47 MET B N 1
ATOM 1239 C CA . MET B 1 3 ? 2.762 99.419 28.298 1.00 29.54 47 MET B CA 1
ATOM 1240 C C . MET B 1 3 ? 2.088 99.374 26.939 1.00 30.07 47 MET B C 1
ATOM 1241 O O . MET B 1 3 ? 0.931 99.765 26.780 1.00 30.14 47 MET B O 1
ATOM 1255 N N . GLY B 1 4 ? 2.848 98.924 25.946 1.00 24.99 48 GLY B N 1
ATOM 1256 C CA . GLY B 1 4 ? 2.361 98.923 24.594 1.00 25.06 48 GLY B CA 1
ATOM 1257 C C . GLY B 1 4 ? 1.554 97.676 24.305 1.00 21.34 48 GLY B C 1
ATOM 1258 O O . GLY B 1 4 ? 1.892 96.579 24.742 1.00 22.16 48 GLY B O 1
ATOM 1262 N N . LYS B 1 5 ? 0.492 97.848 23.529 1.00 21.80 49 LYS B N 1
ATOM 1263 C CA . LYS B 1 5 ? -0.269 96.685 23.084 1.00 20.91 49 LYS B CA 1
ATOM 1264 C C . LYS B 1 5 ? 0.596 95.753 22.241 1.00 20.13 49 LYS B C 1
ATOM 1265 O O . LYS B 1 5 ? 0.351 94.538 22.210 1.00 23.51 49 LYS B O 1
ATOM 1284 N N . ASP B 1 6 ? 1.596 96.296 21.535 1.00 19.89 50 ASP B N 1
ATOM 1285 C CA . ASP B 1 6 ? 2.485 95.444 20.755 1.00 21.26 50 ASP B CA 1
ATOM 1286 C C . ASP B 1 6 ? 3.207 94.456 21.662 1.00 20.82 50 ASP B C 1
ATOM 1287 O O . ASP B 1 6 ? 3.340 93.273 21.329 1.00 21.91 50 ASP B O 1
ATOM 1296 N N . GLU B 1 7 ? 3.649 94.911 22.831 1.00 21.89 51 GLU B N 1
ATOM 1297 C CA . GLU B 1 7 ? 4.325 94.005 23.756 1.00 21.48 51 GLU B CA 1
ATOM 1298 C C . GLU B 1 7 ? 3.365 92.937 24.265 1.00 22.02 51 GLU B C 1
ATOM 1299 O O . GLU B 1 7 ? 3.731 91.757 24.382 1.00 23.13 51 GLU B O 1
ATOM 1311 N N . ALA B 1 8 ? 2.139 93.322 24.576 1.00 19.89 52 ALA B N 1
ATOM 1312 C CA . ALA B 1 8 ? 1.158 92.362 25.050 1.00 19.49 52 ALA B CA 1
ATOM 1313 C C . ALA B 1 8 ? 0.838 91.321 23.985 1.00 20.47 52 ALA B C 1
ATOM 1314 O O . ALA B 1 8 ? 0.661 90.139 24.299 1.00 21.15 52 ALA B O 1
ATOM 1321 N N . LEU B 1 9 ? 0.766 91.743 22.722 1.00 19.80 53 LEU B N 1
ATOM 1322 C CA . LEU B 1 9 ? 0.487 90.806 21.635 1.00 20.19 53 LEU B CA 1
ATOM 1323 C C . LEU B 1 9 ? 1.651 89.858 21.410 1.00 18.88 53 LEU B C 1
ATOM 1324 O O . LEU B 1 9 ? 1.435 88.666 21.140 1.00 20.93 53 LEU B O 1
ATOM 1340 N N . GLU B 1 10 ? 2.885 90.353 21.506 1.00 20.04 54 GLU B N 1
ATOM 1341 C CA . GLU B 1 10 ? 4.039 89.455 21.444 1.00 21.46 54 GLU B CA 1
ATOM 1342 C C . GLU B 1 10 ? 3.944 88.379 22.518 1.00 20.87 54 GLU B C 1
ATOM 1343 O O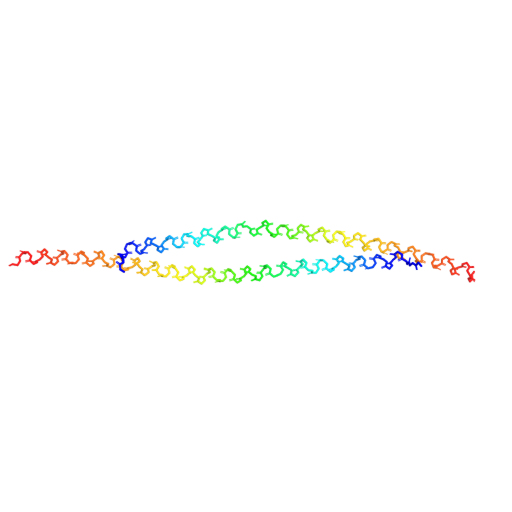 . GLU B 1 10 ? 4.199 87.192 22.253 1.00 22.30 54 GLU B O 1
ATOM 1355 N N A LYS B 1 11 ? 3.598 88.772 23.746 0.32 22.28 55 LYS B N 1
ATOM 1356 N N B LYS B 1 11 ? 3.581 88.769 23.739 0.68 20.75 55 LYS B N 1
AT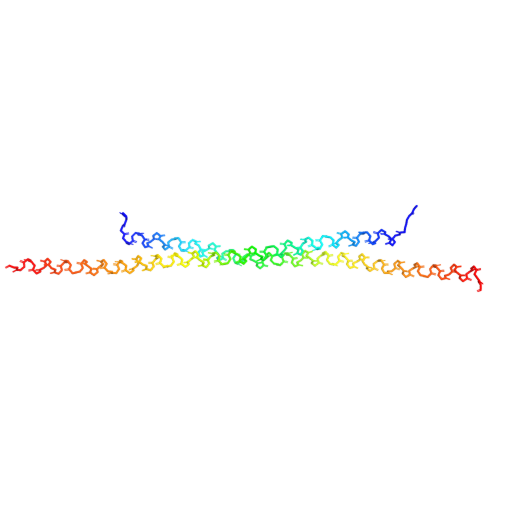OM 1357 C CA A LYS B 1 11 ? 3.482 87.792 24.823 0.32 21.09 55 LYS B CA 1
ATOM 1358 C CA B LYS B 1 11 ? 3.496 87.790 24.819 0.68 18.22 55 LYS B CA 1
ATOM 1359 C C A LYS B 1 11 ? 2.415 86.756 24.499 0.32 21.79 55 LYS B C 1
ATOM 1360 C C B LYS B 1 11 ? 2.404 86.762 24.540 0.68 21.35 55 LYS B C 1
ATOM 1361 O O A LYS B 1 11 ? 2.638 85.547 24.645 0.32 22.51 55 LYS B O 1
ATOM 1362 O O B LYS B 1 11 ? 2.609 85.558 24.747 0.68 22.20 55 LYS B O 1
ATOM 1399 N N . ASP B 1 12 ? 1.248 87.215 24.040 1.00 19.22 56 ASP B N 1
ATOM 1400 C CA . ASP B 1 12 ? 0.152 86.296 23.751 1.00 21.44 56 ASP B CA 1
ATOM 1401 C C . ASP B 1 12 ? 0.505 85.359 22.605 1.00 21.36 56 ASP B C 1
ATOM 1402 O O . ASP B 1 12 ? 0.083 84.185 22.592 1.00 23.32 56 ASP B O 1
ATOM 1411 N N . LEU B 1 13 ? 1.256 85.846 21.621 1.00 20.28 57 LEU B N 1
ATOM 1412 C CA . LEU B 1 13 ? 1.709 84.963 20.540 1.00 21.49 57 LEU B CA 1
ATOM 1413 C C . LEU B 1 13 ? 2.649 83.894 21.072 1.00 21.03 57 LEU B C 1
ATOM 1414 O O . LEU B 1 13 ? 2.580 82.716 20.655 1.00 24.46 57 LEU B O 1
ATOM 1430 N N . ASN B 1 14 ? 3.513 84.262 22.023 1.00 23.10 58 ASN B N 1
ATOM 1431 C CA . ASN B 1 14 ? 4.395 83.255 22.618 1.00 22.39 58 ASN B CA 1
ATOM 1432 C C . ASN B 1 14 ? 3.587 82.220 23.390 1.00 23.55 58 ASN B C 1
ATOM 1433 O O . ASN B 1 14 ? 3.913 81.018 23.371 1.00 26.37 58 ASN B O 1
ATOM 1444 N N . ASP B 1 15 ? 2.512 82.657 24.063 1.00 23.30 59 ASP B N 1
ATOM 1445 C CA . ASP B 1 15 ? 1.691 81.716 24.825 1.00 24.73 59 ASP B CA 1
ATOM 1446 C C . ASP B 1 15 ? 1.068 80.662 23.908 1.00 20.64 59 ASP B C 1
ATOM 1447 O O . ASP B 1 15 ? 1.056 79.459 24.238 1.00 24.76 59 ASP B O 1
ATOM 1456 N N A VAL B 1 16 ? 0.547 81.088 22.754 0.74 21.17 60 VAL B N 1
ATOM 1457 N N B VAL B 1 16 ? 0.531 81.078 22.760 0.26 21.07 60 VAL B N 1
ATOM 1458 C CA A VAL B 1 16 ? -0.080 80.141 21.843 0.74 20.54 60 VAL B CA 1
ATOM 1459 C CA B VAL B 1 16 ? -0.074 80.093 21.871 0.26 20.68 60 VAL B CA 1
ATOM 1460 C C A VAL B 1 16 ? 0.986 79.281 21.180 0.74 24.79 60 VAL B C 1
ATOM 1461 C C B VAL B 1 16 ? 0.999 79.259 21.190 0.26 22.69 60 VAL B C 1
ATOM 1462 O O A VAL B 1 16 ? 0.767 78.091 20.938 0.74 23.06 60 VAL B O 1
ATOM 1463 O O B VAL B 1 16 ? 0.785 78.073 20.917 0.26 22.61 60 VAL B O 1
ATOM 1488 N N . SER B 1 17 ? 2.168 79.840 20.911 1.00 22.82 61 SER B N 1
ATOM 1489 C CA . SER B 1 17 ? 3.241 79.034 20.336 1.00 22.18 61 SER B CA 1
ATOM 1490 C C . SER B 1 17 ? 3.623 77.901 21.281 1.00 22.85 61 SER B C 1
ATOM 1491 O O . SER B 1 17 ? 3.899 76.775 20.839 1.00 25.35 61 SER B O 1
ATOM 1499 N N . LYS B 1 18 ? 3.621 78.164 22.586 1.00 24.82 62 LYS B N 1
ATOM 1500 C CA . LYS B 1 18 ? 3.927 77.104 23.542 1.00 24.96 62 LYS B CA 1
ATOM 1501 C C . LYS B 1 18 ? 2.878 75.995 23.477 1.00 26.76 62 LYS B C 1
ATOM 1502 O O . LYS B 1 18 ? 3.197 74.789 23.578 1.00 27.18 62 LYS B O 1
ATOM 1521 N N . GLU B 1 19 ? 1.615 76.380 23.321 1.00 23.16 63 GLU B N 1
ATOM 1522 C CA . GLU B 1 19 ? 0.554 75.384 23.227 1.00 24.21 63 GLU B CA 1
ATOM 1523 C C . GLU B 1 19 ? 0.684 74.570 21.953 1.00 24.52 63 GLU B C 1
ATOM 1524 O O . GLU B 1 19 ? 0.472 73.345 21.965 1.00 27.28 63 GLU B O 1
ATOM 1536 N N . ILE B 1 20 ? 1.008 75.224 20.840 1.00 23.30 64 ILE B N 1
ATOM 1537 C CA . ILE B 1 20 ? 1.244 74.499 19.591 1.00 24.36 64 ILE B CA 1
ATOM 1538 C C . ILE B 1 20 ? 2.391 73.517 19.764 1.00 25.90 64 ILE B C 1
ATOM 1539 O O . ILE B 1 20 ? 2.299 72.348 19.351 1.00 26.67 64 ILE B O 1
ATOM 1555 N N . ASN B 1 21 ? 3.487 73.964 20.381 1.00 25.14 65 ASN B N 1
ATOM 1556 C CA . ASN B 1 21 ? 4.641 73.077 20.527 1.00 27.09 65 ASN B CA 1
ATOM 1557 C C . ASN B 1 21 ? 4.295 71.867 21.380 1.00 30.46 65 ASN B C 1
ATOM 1558 O O . ASN B 1 21 ? 4.707 70.735 21.065 1.00 33.23 65 ASN B O 1
ATOM 1569 N N . LEU B 1 22 ? 3.517 72.072 22.446 1.00 30.33 66 LEU B N 1
ATOM 1570 C CA . LEU B 1 22 ? 3.116 70.944 23.296 1.00 30.76 66 LEU B CA 1
ATOM 1571 C C . LEU B 1 22 ? 2.199 69.980 22.548 1.00 30.76 66 LEU B C 1
ATOM 1572 O O . LEU B 1 22 ? 2.316 68.747 22.692 1.00 34.94 66 LEU B O 1
ATOM 1588 N N A MET B 1 23 ? 1.277 70.507 21.744 0.53 27.71 67 MET B N 1
ATOM 1589 N N B MET B 1 23 ? 1.275 70.518 21.751 0.47 29.77 67 MET B N 1
ATOM 1590 C CA A MET B 1 23 ? 0.380 69.624 21.002 0.53 25.96 67 MET B CA 1
ATOM 1591 C CA B MET B 1 23 ? 0.368 69.677 20.972 0.47 29.28 67 MET B CA 1
ATOM 1592 C C A MET B 1 23 ? 1.142 68.834 19.947 0.53 29.26 67 MET B C 1
ATOM 1593 C C B MET B 1 23 ? 1.142 68.848 19.958 0.47 30.30 67 MET B C 1
ATOM 1594 O O A MET B 1 23 ? 0.909 67.627 19.777 0.53 30.38 67 MET B O 1
ATOM 1595 O O B MET B 1 23 ? 0.923 67.635 19.826 0.47 31.25 67 MET B O 1
ATOM 1621 N N . LEU B 1 24 ? 2.061 69.486 19.236 1.00 26.67 68 LEU B N 1
ATOM 1622 C CA . LEU B 1 24 ? 2.864 68.780 18.249 1.00 29.33 68 LEU B CA 1
ATOM 1623 C C . LEU B 1 24 ? 3.724 67.730 18.907 1.00 35.60 68 LEU B C 1
ATOM 1624 O O . LEU B 1 24 ? 3.883 66.636 18.361 1.00 36.14 68 LEU B O 1
ATOM 1640 N N . SER B 1 25 ? 4.260 68.006 20.092 1.00 36.34 69 SER B N 1
ATOM 1641 C CA . SER B 1 25 ? 5.084 66.978 20.737 1.00 38.46 69 SER B CA 1
ATOM 1642 C C . SER B 1 25 ? 4.253 65.843 21.335 1.00 38.67 69 SER B C 1
ATOM 1643 O O . SER B 1 25 ? 4.717 64.696 21.365 1.00 42.70 69 SER B O 1
ATOM 1651 N N . THR B 1 26 ? 3.041 66.125 21.817 1.00 35.06 70 THR B N 1
ATOM 1652 C CA . THR B 1 26 ? 2.163 65.056 22.290 1.00 36.51 70 THR B CA 1
ATOM 1653 C C . THR B 1 26 ? 1.777 64.147 21.143 1.00 36.23 70 THR B C 1
ATOM 1654 O O . THR B 1 26 ? 1.714 62.911 21.301 1.00 38.13 70 THR B O 1
ATOM 1665 N N . TYR B 1 27 ? 1.537 64.720 19.969 1.00 33.26 71 TYR B N 1
ATOM 1666 C CA . TYR B 1 27 ? 1.174 63.911 18.815 1.00 29.02 71 TYR B CA 1
ATOM 1667 C C . TYR B 1 27 ? 2.360 63.088 18.360 1.00 37.89 71 TYR B C 1
ATOM 1668 O O . TYR B 1 27 ? 2.217 61.890 18.064 1.00 37.08 71 TYR B O 1
ATOM 1686 N N . ALA B 1 28 ? 3.537 63.702 18.293 1.00 38.49 72 ALA B N 1
ATOM 1687 C CA . ALA B 1 28 ? 4.742 62.940 17.979 1.00 42.00 72 ALA B CA 1
ATOM 1688 C C . ALA B 1 28 ? 4.916 61.785 18.950 1.00 43.25 72 ALA B C 1
ATOM 1689 O O . ALA B 1 28 ? 5.296 60.679 18.546 1.00 45.11 72 ALA B O 1
ATOM 1696 N N . LYS B 1 29 ? 4.603 61.989 20.228 1.00 44.85 73 LYS B N 1
ATOM 1697 C CA . LYS B 1 29 ? 4.704 60.869 21.166 1.00 47.14 73 LYS B CA 1
ATOM 1698 C C . LYS B 1 29 ? 3.695 59.769 20.829 1.00 42.71 73 LYS B C 1
ATOM 1699 O O . LYS B 1 29 ? 4.035 58.571 20.812 1.00 45.39 73 LYS B O 1
ATOM 1718 N N A LEU B 1 30 ? 2.445 60.150 20.555 0.31 40.12 74 LEU B N 1
ATOM 1719 N N B LEU B 1 30 ? 2.443 60.148 20.558 0.69 40.17 74 LEU B N 1
ATOM 1720 C CA A LEU B 1 30 ? 1.442 59.154 20.194 0.31 38.40 74 LEU B CA 1
ATOM 1721 C CA B LEU B 1 30 ? 1.443 59.142 20.206 0.69 37.67 74 LEU B CA 1
ATOM 1722 C C A LEU B 1 30 ? 1.904 58.316 19.009 0.31 38.77 74 LEU B C 1
ATOM 1723 C C B LEU B 1 30 ? 1.897 58.315 19.006 0.69 39.41 74 LEU B C 1
ATOM 1724 O O A LEU B 1 30 ? 1.698 57.094 18.985 0.31 36.85 74 LEU B O 1
ATOM 1725 O O B LEU B 1 30 ? 1.702 57.088 18.981 0.69 35.81 74 LEU B O 1
ATOM 1756 N N . LEU B 1 31 ? 2.546 58.942 18.020 1.00 36.45 75 LEU B N 1
ATOM 1757 C CA . LEU B 1 31 ? 3.020 58.177 16.869 1.00 39.69 75 LEU B CA 1
ATOM 1758 C C . LEU B 1 31 ? 4.111 57.198 17.279 1.00 42.25 75 LEU B C 1
ATOM 1759 O O . LEU B 1 31 ? 4.150 56.056 16.784 1.00 43.12 75 LEU B O 1
ATOM 1775 N N A SER B 1 32 ? 4.995 57.600 18.196 0.41 44.44 76 SER B N 1
ATOM 1776 N N B SER B 1 32 ? 5.005 57.599 18.189 0.59 42.89 76 SER B N 1
ATOM 1777 C CA A SER B 1 32 ? 6.021 56.674 18.671 0.41 46.03 76 SER B CA 1
ATOM 1778 C CA B SER B 1 32 ? 6.018 56.659 18.673 0.59 43.39 76 SER B CA 1
ATOM 1779 C C A SER B 1 32 ? 5.394 55.491 19.395 0.41 43.32 76 SER B C 1
ATOM 1780 C C B SER B 1 32 ? 5.376 55.482 19.379 0.59 42.26 76 SER B C 1
ATOM 1781 O O A SER B 1 32 ? 5.843 54.348 19.237 0.41 44.41 76 SER B O 1
ATOM 1782 O O B SER B 1 32 ? 5.808 54.334 19.208 0.59 44.22 76 SER B O 1
ATOM 1797 N N . GLU B 1 33 ? 4.369 55.743 20.212 1.00 42.88 77 GLU B N 1
ATOM 1798 C CA . GLU B 1 33 ? 3.677 54.646 20.881 1.00 46.04 77 GLU B CA 1
ATOM 1799 C C . GLU B 1 33 ? 3.009 53.729 19.864 1.00 42.34 77 GLU B C 1
ATOM 1800 O O . GLU B 1 33 ? 3.024 52.497 20.018 1.00 41.30 77 GLU B O 1
ATOM 1812 N N . ARG B 1 34 ? 2.461 54.294 18.791 1.00 39.98 78 ARG B N 1
ATOM 1813 C CA . ARG B 1 34 ? 1.850 53.462 17.760 1.00 40.24 78 ARG B CA 1
ATOM 1814 C C . ARG B 1 34 ? 2.871 52.522 17.123 1.00 40.24 78 ARG B C 1
ATOM 1815 O O . ARG B 1 34 ? 2.585 51.336 16.883 1.00 37.56 78 ARG B O 1
ATOM 1836 N N . ALA B 1 35 ? 4.052 53.037 16.799 1.00 40.35 79 ALA B N 1
ATOM 1837 C CA . ALA B 1 35 ? 5.077 52.219 16.161 1.00 39.43 79 ALA B CA 1
ATOM 1838 C C . ALA B 1 35 ? 5.488 51.048 17.055 1.00 41.47 79 ALA B C 1
ATOM 1839 O O . ALA B 1 35 ? 5.596 49.886 16.597 1.00 43.24 79 ALA B O 1
ATOM 1846 N N . ALA B 1 36 ? 5.683 51.307 18.345 1.00 43.31 80 ALA B N 1
ATOM 1847 C CA . ALA B 1 36 ? 6.068 50.237 19.262 1.00 44.82 80 ALA B CA 1
ATOM 1848 C C . ALA B 1 36 ? 4.936 49.239 19.442 1.00 41.99 80 ALA B C 1
ATOM 1849 O O . ALA B 1 36 ? 5.177 48.026 19.578 1.00 41.85 80 ALA B O 1
ATOM 1856 N N . VAL B 1 37 ? 3.694 49.727 19.460 1.00 39.29 81 VAL B N 1
ATOM 1857 C CA . VAL B 1 37 ? 2.526 48.840 19.500 1.00 39.23 81 VAL B CA 1
ATOM 1858 C C . VAL B 1 37 ? 2.476 47.974 18.250 1.00 37.64 81 VAL B C 1
ATOM 1859 O O . VAL B 1 37 ? 2.270 46.745 18.327 1.00 37.60 81 VAL B O 1
ATOM 1872 N N . ASP B 1 38 ? 2.701 48.572 17.082 1.00 38.00 82 ASP B N 1
ATOM 1873 C CA . ASP B 1 38 ? 2.654 47.805 15.838 1.00 35.67 82 ASP B CA 1
ATOM 1874 C C . ASP B 1 38 ? 3.688 46.693 15.854 1.00 37.49 82 ASP B C 1
ATOM 1875 O O . ASP B 1 38 ? 3.390 45.544 15.514 1.00 37.37 82 ASP B O 1
ATOM 1884 N N . ALA B 1 39 ? 4.906 47.016 16.253 1.00 38.70 83 ALA B N 1
ATOM 1885 C CA . ALA B 1 39 ? 5.964 46.018 16.259 1.00 37.50 83 ALA B CA 1
ATOM 1886 C C . ALA B 1 39 ? 5.693 44.943 17.297 1.00 37.78 83 ALA B C 1
ATOM 1887 O O . ALA B 1 39 ? 5.979 43.755 17.063 1.00 40.00 83 ALA B O 1
ATOM 1894 N N . SER B 1 40 ? 5.144 45.325 18.451 1.00 37.39 84 SER B N 1
ATOM 1895 C CA . SER B 1 40 ? 4.825 44.319 19.461 1.00 37.44 84 SER B CA 1
ATOM 1896 C C . SER B 1 40 ? 3.729 43.376 18.971 1.00 35.07 84 SER B C 1
ATOM 1897 O O . SER B 1 40 ? 3.807 42.149 19.182 1.00 33.89 84 SER B O 1
ATOM 1905 N N A TYR B 1 41 ? 2.694 43.916 18.316 0.55 34.68 85 TYR B N 1
ATOM 1906 N N B TYR B 1 41 ? 2.720 43.911 18.287 0.45 34.00 85 TYR B N 1
ATOM 1907 C CA A TYR B 1 41 ? 1.644 43.073 17.737 0.55 31.75 85 TYR B CA 1
ATOM 1908 C CA B TYR B 1 41 ? 1.647 43.062 17.779 0.45 32.98 85 TYR B CA 1
ATOM 1909 C C A TYR B 1 41 ? 2.244 42.034 16.804 0.55 33.04 85 TYR B C 1
ATOM 1910 C C B TYR B 1 41 ? 2.150 42.075 16.728 0.45 34.66 85 TYR B C 1
ATOM 1911 O O A TYR B 1 41 ? 1.912 40.847 16.881 0.55 33.73 85 TYR B O 1
ATOM 1912 O O B TYR B 1 41 ? 1.645 40.950 16.655 0.45 37.30 85 TYR B O 1
ATOM 1947 N N . ILE B 1 42 ? 3.128 42.466 15.907 1.00 32.88 86 ILE B N 1
ATOM 1948 C CA . ILE B 1 42 ? 3.734 41.526 14.962 1.00 36.57 86 ILE B CA 1
ATOM 1949 C C . ILE B 1 42 ? 4.494 40.433 15.705 1.00 36.86 86 ILE B C 1
ATOM 1950 O O . ILE B 1 42 ? 4.343 39.240 15.405 1.00 37.40 86 ILE B O 1
ATOM 1966 N N . ASP B 1 43 ? 5.300 40.807 16.700 1.00 38.51 87 ASP B N 1
ATOM 1967 C CA . ASP B 1 43 ? 6.030 39.799 17.474 1.00 34.49 87 ASP B CA 1
ATOM 1968 C C . ASP B 1 43 ? 5.072 38.806 18.128 1.00 35.09 87 ASP B C 1
ATOM 1969 O O . ASP B 1 43 ? 5.293 37.578 18.092 1.00 34.78 87 ASP B O 1
ATOM 1978 N N . GLU B 1 44 ? 3.995 39.309 18.719 1.00 34.52 88 GLU B N 1
ATOM 1979 C CA . GLU B 1 44 ? 3.119 38.478 19.531 1.00 35.28 88 GLU B CA 1
ATOM 1980 C C . GLU B 1 44 ? 2.190 37.636 18.666 1.00 34.66 88 GLU B C 1
ATOM 1981 O O . GLU B 1 44 ? 1.972 36.446 18.951 1.00 36.19 88 GLU B O 1
ATOM 1993 N N . ILE B 1 45 ? 1.668 38.193 17.579 1.00 34.17 89 ILE B N 1
ATOM 1994 C CA . ILE B 1 45 ? 0.795 37.379 16.731 1.00 32.97 89 ILE B CA 1
ATOM 1995 C C . ILE B 1 45 ? 1.611 36.324 16.010 1.00 33.51 89 ILE B C 1
ATOM 1996 O O . ILE B 1 45 ? 1.120 35.211 15.764 1.00 34.20 89 ILE B O 1
ATOM 2012 N N . ASP B 1 46 ? 2.869 36.621 15.687 1.00 36.30 90 ASP B N 1
ATOM 2013 C CA . ASP B 1 46 ? 3.761 35.605 15.115 1.00 36.21 90 ASP B CA 1
ATOM 2014 C C . ASP B 1 46 ? 3.947 34.438 16.075 1.00 34.40 90 ASP B C 1
ATOM 2015 O O . ASP B 1 46 ? 3.844 33.260 15.670 1.00 37.52 90 ASP B O 1
ATOM 2024 N N . GLU B 1 47 ? 4.192 34.724 17.361 1.00 36.74 91 GLU B N 1
ATOM 2025 C CA . GLU B 1 47 ? 4.358 33.643 18.334 1.00 38.42 91 GLU B CA 1
ATOM 2026 C C . GLU B 1 47 ? 3.114 32.762 18.363 1.00 33.76 91 GLU B C 1
ATOM 2027 O O . GLU B 1 47 ? 3.210 31.523 18.343 1.00 35.41 91 GLU B O 1
ATOM 2039 N N . LEU B 1 48 ? 1.935 33.384 18.367 1.00 35.24 92 LEU B N 1
ATOM 2040 C CA . LEU B 1 48 ? 0.669 32.659 18.446 1.00 33.51 92 LEU B CA 1
ATOM 2041 C C . LEU B 1 48 ? 0.412 31.834 17.191 1.00 33.51 92 LEU B C 1
ATOM 2042 O O . LEU B 1 48 ? -0.035 30.679 17.286 1.00 36.00 92 LEU B O 1
ATOM 2058 N N . PHE B 1 49 ? 0.673 32.381 16.003 1.00 32.84 93 PHE B N 1
ATOM 2059 C CA . PHE B 1 49 ? 0.426 31.588 14.799 1.00 35.25 93 PHE B CA 1
ATOM 2060 C C . PHE B 1 49 ? 1.399 30.415 14.713 1.00 35.02 93 PHE B C 1
ATOM 2061 O O . PHE B 1 49 ? 1.030 29.330 14.231 1.00 37.10 93 PHE B O 1
ATOM 2078 N N . LYS B 1 50 ? 2.633 30.593 15.190 1.00 35.06 94 LYS B N 1
ATOM 2079 C CA . LYS B 1 50 ? 3.578 29.469 15.186 1.00 37.02 94 LYS B CA 1
ATOM 2080 C C . LYS B 1 50 ? 3.136 28.378 16.153 1.00 37.21 94 LYS B C 1
ATOM 2081 O O . LYS B 1 50 ? 3.268 27.167 15.856 1.00 37.14 94 LYS B O 1
ATOM 2100 N N . GLU B 1 51 ? 2.646 28.772 17.326 1.00 36.42 95 GLU B N 1
ATOM 2101 C CA . GLU B 1 51 ? 2.126 27.803 18.278 1.00 39.22 95 GLU B CA 1
ATOM 2102 C C . GLU B 1 51 ? 0.914 27.081 17.703 1.00 35.67 95 GLU B C 1
ATOM 2103 O O . GLU B 1 51 ? 0.789 25.853 17.824 1.00 38.50 95 GLU B O 1
ATOM 2115 N N . ALA B 1 52 ? 0.010 27.827 17.064 1.00 37.31 96 ALA B N 1
ATOM 2116 C CA . ALA B 1 52 ? -1.174 27.215 16.460 1.00 36.15 96 ALA B CA 1
ATOM 2117 C C . ALA B 1 52 ? -0.787 26.244 15.355 1.00 35.60 96 ALA B C 1
ATOM 2118 O O . ALA B 1 52 ? -1.356 25.136 15.252 1.00 37.65 96 ALA B O 1
ATOM 2125 N N . ASN B 1 53 ? 0.179 26.609 14.513 1.00 36.24 97 ASN B N 1
ATOM 2126 C CA . ASN B 1 53 ? 0.555 25.674 13.453 1.00 39.02 97 ASN B CA 1
ATOM 2127 C C . ASN B 1 53 ? 1.223 24.431 14.014 1.00 37.57 97 ASN B C 1
ATOM 2128 O O . ASN B 1 53 ? 1.032 23.335 13.467 1.00 37.87 97 ASN B O 1
ATOM 2139 N N . ALA B 1 54 ? 2.004 24.564 15.090 1.00 37.69 98 ALA B N 1
ATOM 2140 C CA . ALA B 1 54 ? 2.629 23.374 15.671 1.00 37.27 98 ALA B CA 1
ATOM 2141 C C . ALA B 1 54 ? 1.574 22.454 16.269 1.00 39.72 98 ALA B C 1
ATOM 2142 O O . ALA B 1 54 ? 1.643 21.216 16.109 1.00 39.74 98 ALA B O 1
ATOM 2149 N N . ILE B 1 55 ? 0.577 23.014 16.950 1.00 38.61 99 ILE B N 1
ATOM 2150 C CA . ILE B 1 55 ? -0.504 22.185 17.471 1.00 38.94 99 ILE B CA 1
ATOM 2151 C C . ILE B 1 55 ? -1.267 21.531 16.329 1.00 41.94 99 ILE B C 1
ATOM 2152 O O . ILE B 1 55 ? -1.614 20.336 16.383 1.00 40.38 99 ILE B O 1
ATOM 2168 N N . GLU B 1 56 ? -1.543 22.288 15.275 1.00 40.75 100 GLU B N 1
ATOM 2169 C CA . GLU B 1 56 ? -2.265 21.747 14.126 1.00 40.13 100 GLU B CA 1
ATOM 2170 C C . GLU B 1 56 ? -1.496 20.603 13.488 1.00 38.61 100 GLU B C 1
ATOM 2171 O O . GLU B 1 56 ? -2.084 19.562 13.144 1.00 37.24 100 GLU B O 1
ATOM 2183 N N . ASN B 1 57 ? -0.189 20.777 13.288 1.00 37.89 101 ASN B N 1
ATOM 2184 C CA . ASN B 1 57 ? 0.590 19.704 12.681 1.00 37.91 101 ASN B CA 1
ATOM 2185 C C . ASN B 1 57 ? 0.637 18.503 13.593 1.00 38.96 101 ASN B C 1
ATOM 2186 O O . ASN B 1 57 ? 0.560 17.361 13.115 1.00 42.85 101 ASN B O 1
ATOM 2197 N N . ALA B 1 58 ? 0.693 18.711 14.907 1.00 40.14 102 ALA B N 1
ATOM 2198 C CA . ALA B 1 58 ? 0.746 17.539 15.784 1.00 40.38 102 ALA B CA 1
ATOM 2199 C C . ALA B 1 58 ? -0.577 16.792 15.755 1.00 39.49 102 ALA B C 1
ATOM 2200 O O . ALA B 1 58 ? -0.603 15.549 15.847 1.00 40.61 102 ALA B O 1
ATOM 2207 N N . LEU B 1 59 ? -1.679 17.528 15.643 1.00 39.30 103 LEU B N 1
ATOM 2208 C CA . LEU B 1 59 ? -3.011 16.934 15.586 1.00 37.66 103 LEU B CA 1
ATOM 2209 C C . LEU B 1 59 ? -3.173 16.094 14.332 1.00 39.28 103 LEU B C 1
ATOM 2210 O O . LEU B 1 59 ? -3.685 14.955 14.384 1.00 39.73 103 LEU B O 1
ATOM 2226 N N . ILE B 1 60 ? -2.668 16.583 13.205 1.00 42.82 104 ILE B N 1
ATOM 2227 C CA . ILE B 1 60 ? -2.679 15.783 11.984 1.00 43.95 104 ILE B CA 1
ATOM 2228 C C . ILE B 1 60 ? -1.910 14.492 12.210 1.00 40.70 104 ILE B C 1
ATOM 2229 O O . ILE B 1 60 ? -2.355 13.395 11.834 1.00 39.63 104 ILE B O 1
ATOM 2245 N N . GLN B 1 61 ? -0.733 14.601 12.815 1.00 41.57 105 GLN B N 1
ATOM 2246 C CA . GLN B 1 61 ? 0.050 13.405 13.119 1.00 39.98 105 GLN B CA 1
ATOM 2247 C C . GLN B 1 61 ? -0.700 12.481 14.070 1.00 38.25 105 GLN B C 1
ATOM 2248 O O . GLN B 1 61 ? -0.649 11.243 13.923 1.00 37.86 105 GLN B O 1
ATOM 2262 N N . LYS B 1 62 ? -1.415 13.052 15.044 1.00 37.47 106 LYS B N 1
ATOM 2263 C CA . LYS B 1 62 ? -2.151 12.223 15.998 1.00 37.99 106 LYS B CA 1
ATOM 2264 C C . LYS B 1 62 ? -3.221 11.402 15.298 1.00 32.16 106 LYS B C 1
ATOM 2265 O O . LYS B 1 62 ? -3.398 10.201 15.588 1.00 33.59 106 LYS B O 1
ATOM 2284 N N A ARG B 1 63 ? -3.959 12.004 14.370 0.52 36.10 107 ARG B N 1
ATOM 2285 N N B ARG B 1 63 ? -3.965 12.035 14.392 0.23 33.74 107 ARG B N 1
ATOM 2286 N N C ARG B 1 63 ? -3.942 12.022 14.374 0.25 34.50 107 ARG B N 1
ATOM 2287 C CA A ARG B 1 63 ? -4.980 11.245 13.654 0.52 36.74 107 ARG B CA 1
ATOM 2288 C CA B ARG B 1 63 ? -4.961 11.343 13.582 0.23 33.38 107 ARG B CA 1
ATOM 2289 C CA C ARG B 1 63 ? -4.969 11.321 13.618 0.25 34.56 107 ARG B CA 1
ATOM 2290 C C A ARG B 1 63 ? -4.354 10.121 12.837 0.52 32.41 107 ARG B C 1
ATOM 2291 C C B ARG B 1 63 ? -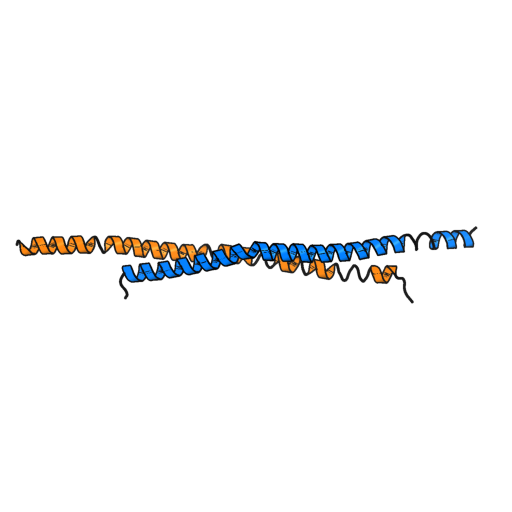4.343 10.154 12.863 0.23 30.89 107 ARG B C 1
ATOM 2292 C C C ARG B 1 63 ? -4.372 10.165 12.823 0.25 31.58 107 ARG B C 1
ATOM 2293 O O A ARG B 1 63 ? -4.909 9.019 12.759 0.52 30.54 107 ARG B O 1
ATOM 2294 O O B ARG B 1 63 ? -4.882 9.042 12.883 0.23 28.29 107 ARG B O 1
ATOM 2295 O O C ARG B 1 63 ? -4.965 9.083 12.747 0.25 29.37 107 ARG B O 1
ATOM 2356 N N . GLU B 1 64 ? -3.211 10.387 12.206 1.00 32.38 108 GLU B N 1
ATOM 2357 C CA . GLU B 1 64 ? -2.540 9.337 11.456 1.00 32.42 108 GLU B CA 1
ATOM 2358 C C . GLU B 1 64 ? -1.999 8.272 12.388 1.00 29.63 108 GLU B C 1
ATOM 2359 O O . GLU B 1 64 ? -2.044 7.068 12.064 1.00 29.14 108 GLU B O 1
ATOM 2371 N N . GLU B 1 65 ? -1.550 8.663 13.578 1.00 31.19 109 GLU B N 1
ATOM 2372 C CA . GLU B 1 65 ? -1.099 7.641 14.525 1.00 29.08 109 GLU B CA 1
ATOM 2373 C C . GLU B 1 65 ? -2.260 6.739 14.935 1.00 26.85 109 GLU B C 1
ATOM 2374 O O . GLU B 1 65 ? -2.110 5.506 15.044 1.00 27.21 109 GLU B O 1
ATOM 2386 N N . LEU B 1 66 ? -3.426 7.321 15.182 1.00 27.85 110 LEU B N 1
ATOM 2387 C CA . LEU B 1 66 ? -4.608 6.516 15.475 1.00 24.73 110 LEU B CA 1
ATOM 2388 C C . LEU B 1 66 ? -4.919 5.577 14.324 1.00 25.42 110 LEU B C 1
ATOM 2389 O O . LEU B 1 66 ? -5.209 4.391 14.531 1.00 25.09 110 LEU B O 1
ATOM 2405 N N . ARG B 1 67 ? -4.843 6.076 13.096 1.00 24.23 111 ARG B N 1
ATOM 2406 C CA . ARG B 1 67 ? -5.074 5.196 11.954 1.00 24.16 111 ARG B CA 1
ATOM 2407 C C . ARG B 1 67 ? -4.087 4.032 11.946 1.00 24.50 111 ARG B C 1
ATOM 2408 O O . ARG B 1 67 ? -4.478 2.883 11.700 1.00 26.97 111 ARG B O 1
ATOM 2429 N N . GLN B 1 68 ? -2.811 4.303 12.212 1.00 25.36 112 GLN B N 1
ATOM 2430 C CA . GLN B 1 68 ? -1.801 3.244 12.215 1.00 26.15 112 GLN B CA 1
ATOM 2431 C C . GLN B 1 68 ? -2.060 2.248 13.352 1.00 25.97 112 GLN B C 1
ATOM 2432 O O . GLN B 1 68 ? -1.892 1.019 13.178 1.00 27.77 112 GLN B O 1
ATOM 2446 N N . ARG B 1 69 ? -2.460 2.742 14.522 1.00 26.34 113 ARG B N 1
ATOM 2447 C CA . ARG B 1 69 ? -2.671 1.865 15.661 1.00 25.51 113 ARG B CA 1
ATOM 2448 C C . ARG B 1 69 ? -3.889 0.990 15.442 1.00 23.50 113 ARG B C 1
ATOM 2449 O O . ARG B 1 69 ? -3.870 -0.192 15.790 1.00 24.22 113 ARG B O 1
ATOM 2470 N N . PHE B 1 70 ? -4.947 1.532 14.838 1.00 21.43 114 PHE B N 1
ATOM 2471 C CA . PHE B 1 70 ? -6.104 0.681 14.557 1.00 21.47 114 PHE B CA 1
ATOM 2472 C C . PHE B 1 70 ? -5.780 -0.350 13.474 1.00 22.15 114 PHE B C 1
ATOM 2473 O O . PHE B 1 70 ? -6.298 -1.470 13.508 1.00 23.02 114 PHE B O 1
ATOM 2490 N N . THR B 1 71 ? -4.960 0.018 12.483 1.00 24.13 115 THR B N 1
ATOM 2491 C CA . THR B 1 71 ? -4.525 -0.947 11.470 1.00 25.75 115 THR B CA 1
ATOM 2492 C C . THR B 1 71 ? -3.727 -2.063 12.116 1.00 26.06 115 THR B C 1
ATOM 2493 O O . THR B 1 71 ? -3.903 -3.242 11.765 1.00 28.97 115 THR B O 1
ATOM 2504 N N . ALA B 1 72 ? -2.854 -1.720 13.072 1.00 26.96 116 ALA B N 1
ATOM 2505 C CA . ALA B 1 72 ? -2.048 -2.765 13.706 1.00 24.80 116 ALA B CA 1
ATOM 2506 C C . ALA B 1 72 ? -2.936 -3.679 14.534 1.00 23.45 116 ALA B C 1
ATOM 2507 O O . ALA B 1 72 ? -2.696 -4.899 14.582 1.00 28.75 116 ALA B O 1
ATOM 2514 N N . ILE B 1 73 ? -3.975 -3.138 15.170 1.00 25.77 117 ILE B N 1
ATOM 2515 C CA . ILE B 1 73 ? -4.913 -4.002 15.885 1.00 25.08 117 ILE B CA 1
ATOM 2516 C C . ILE B 1 73 ? -5.596 -4.942 14.910 1.00 27.53 117 ILE B C 1
ATOM 2517 O O . ILE B 1 73 ? -5.738 -6.141 15.178 1.00 30.26 117 ILE B O 1
ATOM 2533 N N . ALA B 1 74 ? -6.030 -4.429 13.764 1.00 28.68 118 ALA B N 1
ATOM 2534 C CA . ALA B 1 74 ? -6.691 -5.310 12.807 1.00 31.68 118 ALA B CA 1
ATOM 2535 C C . ALA B 1 74 ? -5.763 -6.439 12.398 1.00 36.01 118 ALA B C 1
ATOM 2536 O O . ALA B 1 74 ? -6.187 -7.604 12.306 1.00 38.50 118 ALA B O 1
ATOM 2543 N N . ASN B 1 75 ? -4.480 -6.147 12.193 1.00 33.68 119 ASN B N 1
ATOM 2544 C CA . ASN B 1 75 ? -3.547 -7.226 11.842 1.00 34.22 119 ASN B CA 1
ATOM 2545 C C . ASN B 1 75 ? -3.328 -8.186 13.011 1.00 31.11 119 ASN B C 1
ATOM 2546 O O . ASN B 1 75 ? -3.182 -9.414 12.804 1.00 36.28 119 ASN B O 1
ATOM 2557 N N . THR B 1 76 ? -3.284 -7.674 14.243 1.00 32.20 120 THR B N 1
ATOM 2558 C CA . THR B 1 76 ? -3.131 -8.545 15.407 1.00 33.63 120 THR B CA 1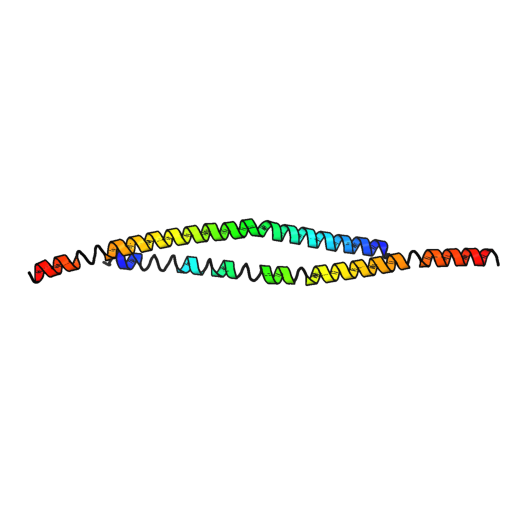
ATOM 2559 C C . THR B 1 76 ? -4.317 -9.492 15.537 1.00 35.60 120 THR B C 1
ATOM 2560 O O . THR B 1 76 ? -4.143 -10.690 15.830 1.00 35.92 120 THR B O 1
ATOM 2571 N N . LEU B 1 77 ? -5.530 -8.996 15.292 1.00 33.73 121 LEU B N 1
ATOM 2572 C CA . LEU B 1 77 ? -6.718 -9.842 15.413 1.00 38.29 121 LEU B CA 1
ATOM 2573 C C . LEU B 1 77 ? -6.664 -11.033 14.466 1.00 40.06 121 LEU B C 1
ATOM 2574 O O . LEU B 1 77 ? -7.171 -12.120 14.796 1.00 44.17 121 LEU B O 1
ATOM 2590 N N . HIS B 1 78 ? -6.055 -10.870 13.299 1.00 41.67 122 HIS B N 1
ATOM 2591 C CA . HIS B 1 78 ? -5.980 -11.966 12.333 1.00 47.76 122 HIS B CA 1
ATOM 2592 C C . HIS B 1 78 ? -4.873 -12.971 12.641 1.00 46.24 122 HIS B C 1
ATOM 2593 O O . HIS B 1 78 ? -4.871 -14.065 12.057 1.00 49.49 122 HIS B O 1
ATOM 2607 N N . ARG B 1 79 ? -3.958 -12.658 13.551 1.00 43.81 123 ARG B N 1
ATOM 2608 C CA . ARG B 1 79 ? -2.804 -13.512 13.801 1.00 43.60 123 ARG B CA 1
ATOM 2609 C C . ARG B 1 79 ? -3.288 -14.871 14.245 1.00 49.11 123 ARG B C 1
ATOM 2610 O O . ARG B 1 79 ? -2.802 -15.926 13.782 1.00 50.22 123 ARG B O 1
#

GO terms:
  GO:0005515 protein binding (F, IPI)
  GO:0036064 ciliary basal body (C, IDA)
  GO:0005813 centrosome (C, IDA)